Protein AF-A0A353V6P2-F1 (afdb_monomer)

Solvent-accessible surface area (backbone atoms only — not comparable to full-atom values): 8108 Å² total; per-residue (Å²): 132,86,79,81,74,66,76,89,67,66,76,68,55,72,93,49,52,64,72,54,44,64,75,50,56,60,89,61,73,81,59,90,73,82,80,90,53,94,27,48,72,58,97,86,40,80,32,67,32,82,47,61,45,64,27,86,81,23,73,47,71,68,34,44,52,39,46,43,47,64,65,38,65,42,74,41,79,48,85,90,64,100,60,94,73,85,76,74,68,85,82,72,67,80,91,81,85,81,86,68,83,74,78,76,77,74,78,76,73,82,81,82,80,79,81,76,132

Nearest PDB structures (foldseek):
  7pis-assembly1_J  TM=2.440E-01  e=5.116E+00  Mycoplasmoides pneumoniae M129

Radius of gyration: 20.21 Å; Cα contacts (8 Å, |Δi|>4): 104; chains: 1; bounding box: 42×57×44 Å

Mean predicted aligned error: 10.95 Å

pLDDT: mean 80.56, std 18.26, range [35.34, 96.12]

Structure (mmCIF, N/CA/C/O backbone):
data_AF-A0A353V6P2-F1
#
_entry.id   AF-A0A353V6P2-F1
#
loop_
_atom_site.group_PDB
_atom_site.id
_atom_site.type_symbol
_atom_site.label_atom_id
_atom_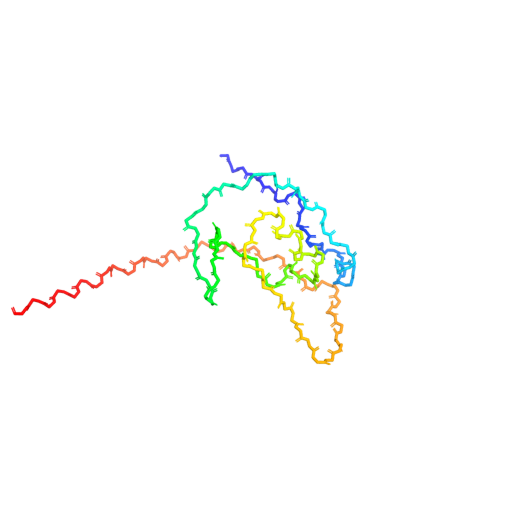site.label_alt_id
_atom_site.label_comp_id
_atom_site.label_asym_id
_atom_site.label_entity_id
_atom_site.label_seq_id
_atom_site.pdbx_PDB_ins_code
_atom_site.Cartn_x
_atom_site.Cartn_y
_atom_site.Cartn_z
_atom_site.occupancy
_atom_site.B_iso_or_equiv
_atom_site.auth_seq_id
_atom_site.auth_comp_id
_atom_site.auth_asym_id
_atom_site.auth_atom_id
_atom_site.pdbx_PDB_model_num
ATOM 1 N N . MET A 1 1 ? 23.122 6.585 24.413 1.00 35.34 1 MET A N 1
ATOM 2 C CA . MET A 1 1 ? 23.177 5.275 23.734 1.00 35.34 1 MET A CA 1
ATOM 3 C C . MET A 1 1 ? 22.077 5.268 22.679 1.00 35.34 1 MET A C 1
ATOM 5 O O . MET A 1 1 ? 20.913 5.172 23.043 1.00 35.34 1 MET A O 1
ATOM 9 N N . ARG A 1 2 ? 22.404 5.550 21.407 1.00 41.53 2 ARG A N 1
ATOM 10 C CA . ARG A 1 2 ? 21.408 5.520 20.322 1.00 41.53 2 ARG A CA 1
ATOM 11 C C . ARG A 1 2 ? 21.022 4.060 20.130 1.00 41.53 2 ARG A C 1
ATOM 13 O O . ARG A 1 2 ? 21.879 3.241 19.827 1.00 41.53 2 ARG A O 1
ATOM 20 N N . SER A 1 3 ? 19.769 3.723 20.399 1.00 41.28 3 SER A N 1
ATOM 21 C CA . SER A 1 3 ? 19.244 2.410 20.062 1.00 41.28 3 SER A CA 1
ATOM 22 C C . SER A 1 3 ? 19.136 2.343 18.542 1.00 41.28 3 SER A C 1
ATOM 24 O O . SER A 1 3 ? 18.168 2.857 17.979 1.00 41.28 3 SER A O 1
ATOM 26 N N . ASP A 1 4 ? 20.126 1.729 17.896 1.00 45.31 4 ASP A N 1
ATOM 27 C CA . ASP A 1 4 ? 20.013 1.205 16.534 1.00 45.31 4 ASP A CA 1
ATOM 28 C C . ASP A 1 4 ? 18.946 0.107 16.536 1.00 45.31 4 ASP A C 1
ATOM 30 O O . ASP A 1 4 ? 19.216 -1.092 16.525 1.00 45.31 4 ASP A O 1
ATOM 34 N N . ARG A 1 5 ? 17.676 0.514 16.575 1.00 44.94 5 ARG A N 1
ATOM 35 C CA . ARG A 1 5 ? 16.588 -0.331 16.092 1.00 44.94 5 ARG A CA 1
ATOM 36 C C . ARG A 1 5 ? 16.638 -0.264 14.574 1.00 44.94 5 ARG A C 1
ATOM 38 O O . ARG A 1 5 ? 15.833 0.416 13.945 1.00 44.94 5 ARG A O 1
ATOM 45 N N . ALA A 1 6 ? 17.622 -0.953 14.000 1.00 45.81 6 ALA A N 1
ATOM 46 C CA . ALA A 1 6 ? 17.608 -1.278 12.588 1.00 45.81 6 ALA A CA 1
ATOM 47 C C . ALA A 1 6 ? 16.255 -1.931 12.286 1.00 45.81 6 ALA A C 1
ATOM 49 O O . ALA A 1 6 ? 15.862 -2.884 12.962 1.00 45.81 6 ALA A O 1
ATOM 50 N N . ILE A 1 7 ? 15.517 -1.386 11.318 1.00 44.47 7 ILE A N 1
ATOM 51 C CA . ILE A 1 7 ? 14.328 -2.047 10.782 1.00 44.47 7 ILE A CA 1
ATOM 52 C C . ILE A 1 7 ? 14.862 -3.343 10.163 1.00 44.47 7 ILE A C 1
ATOM 54 O O . ILE A 1 7 ? 15.579 -3.268 9.165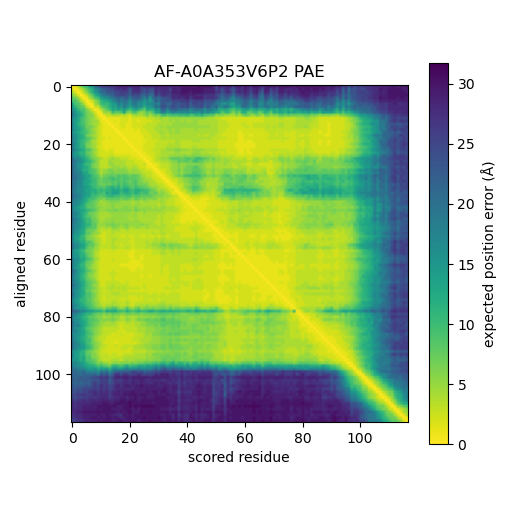 1.00 44.47 7 ILE A O 1
ATOM 58 N N . PRO A 1 8 ? 14.602 -4.515 10.769 1.00 48.09 8 PRO A N 1
ATOM 59 C CA . PRO A 1 8 ? 15.421 -5.703 10.538 1.00 48.09 8 PRO A CA 1
ATOM 60 C C . PRO A 1 8 ? 15.322 -6.200 9.093 1.00 48.09 8 PRO A C 1
ATOM 62 O O . PRO A 1 8 ? 16.260 -6.809 8.590 1.00 48.09 8 PRO A O 1
ATOM 65 N N . GLN A 1 9 ? 14.221 -5.882 8.405 1.00 61.22 9 GLN A N 1
ATOM 66 C CA . GLN A 1 9 ? 14.081 -6.000 6.959 1.00 61.22 9 GLN A CA 1
ATOM 67 C C . GLN A 1 9 ? 12.841 -5.220 6.503 1.00 61.22 9 GLN A C 1
ATOM 69 O O . GLN A 1 9 ? 11.781 -5.326 7.122 1.00 61.22 9 GLN A O 1
ATOM 74 N N . ALA A 1 10 ? 12.941 -4.445 5.422 1.00 68.75 10 ALA A N 1
ATOM 75 C CA . ALA A 1 10 ? 11.758 -3.866 4.790 1.00 68.75 10 ALA A CA 1
ATOM 76 C C . ALA A 1 10 ? 10.933 -4.972 4.109 1.00 68.75 10 ALA A C 1
ATOM 78 O O . ALA A 1 10 ? 11.492 -5.874 3.486 1.00 68.75 10 ALA A 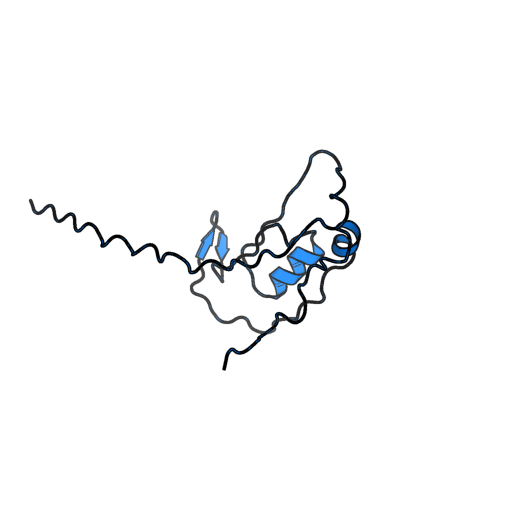O 1
ATOM 79 N N . ALA A 1 11 ? 9.602 -4.877 4.196 1.00 83.00 11 ALA A N 1
ATOM 80 C CA . ALA A 1 11 ? 8.677 -5.776 3.500 1.00 83.00 11 ALA A CA 1
ATOM 81 C C . ALA A 1 11 ? 8.976 -5.866 1.992 1.00 83.00 11 ALA A C 1
ATOM 83 O O . ALA A 1 11 ? 8.932 -6.945 1.407 1.00 83.00 11 ALA A O 1
ATOM 84 N N . TYR A 1 12 ? 9.321 -4.731 1.380 1.00 89.50 12 TYR A N 1
ATOM 85 C CA . TYR A 1 12 ? 9.819 -4.655 0.012 1.00 89.50 12 TYR A CA 1
ATOM 86 C C . TYR A 1 12 ? 11.339 -4.815 -0.025 1.00 89.50 12 TYR A C 1
ATOM 88 O O . TYR A 1 12 ? 12.072 -4.078 0.638 1.00 89.50 12 TYR A O 1
ATOM 96 N N . ARG A 1 13 ? 11.826 -5.734 -0.859 1.00 90.94 13 ARG A N 1
ATOM 97 C CA . ARG A 1 13 ? 13.255 -5.985 -1.055 1.00 90.94 13 ARG A CA 1
ATOM 98 C C . ARG A 1 13 ? 13.838 -5.099 -2.150 1.00 90.94 13 ARG A C 1
ATOM 100 O O . ARG A 1 13 ? 13.525 -5.282 -3.324 1.00 90.94 13 ARG A O 1
ATOM 107 N N . LEU A 1 14 ? 14.727 -4.186 -1.756 1.00 91.12 14 LEU A N 1
ATOM 108 C CA . LEU A 1 14 ? 15.417 -3.241 -2.651 1.00 91.12 14 LEU A CA 1
ATOM 109 C C . LEU A 1 14 ? 16.419 -3.914 -3.602 1.00 91.12 14 LEU A C 1
ATOM 111 O O . LEU A 1 14 ? 16.768 -3.351 -4.635 1.00 91.12 14 LEU A O 1
ATOM 115 N N . ASP A 1 15 ? 16.884 -5.113 -3.256 1.00 91.56 15 ASP A N 1
ATOM 116 C CA . ASP A 1 15 ? 17.790 -5.931 -4.064 1.00 91.56 15 ASP A CA 1
ATOM 117 C C . ASP A 1 15 ? 17.048 -6.890 -5.012 1.00 91.56 15 ASP A C 1
ATOM 119 O O . ASP A 1 15 ? 17.663 -7.718 -5.685 1.00 91.56 15 ASP A O 1
ATOM 123 N N . ARG A 1 16 ? 15.714 -6.799 -5.072 1.00 93.69 16 ARG A N 1
ATOM 124 C CA . ARG A 1 16 ? 14.855 -7.629 -5.921 1.00 93.69 16 ARG A CA 1
ATOM 125 C C . ARG A 1 16 ? 13.995 -6.762 -6.828 1.00 93.69 16 ARG A C 1
ATOM 127 O O . ARG A 1 16 ? 13.589 -5.663 -6.467 1.00 93.69 16 ARG A O 1
ATOM 134 N N . SER A 1 17 ? 13.703 -7.270 -8.025 1.00 94.19 17 SER A N 1
ATOM 135 C CA . SER A 1 17 ? 12.892 -6.544 -9.004 1.00 94.19 17 SER A CA 1
ATOM 136 C C . SER A 1 17 ? 11.464 -6.315 -8.497 1.00 94.19 17 SER A C 1
ATOM 138 O O . SER A 1 17 ? 10.969 -7.023 -7.614 1.00 94.19 17 SER A O 1
ATOM 140 N N . TYR A 1 18 ? 10.759 -5.356 -9.103 1.00 93.19 18 TYR A N 1
ATOM 141 C CA . TYR A 1 18 ? 9.335 -5.147 -8.828 1.00 93.19 18 TYR A CA 1
ATOM 142 C C . TYR A 1 18 ? 8.518 -6.424 -9.050 1.00 93.19 18 TYR A C 1
ATOM 144 O O . TYR A 1 18 ? 7.706 -6.774 -8.205 1.00 93.19 18 TYR A O 1
ATOM 152 N N . VAL A 1 19 ? 8.766 -7.142 -10.152 1.00 93.62 19 VAL A N 1
ATOM 153 C CA . VAL A 1 19 ? 8.053 -8.387 -10.490 1.00 93.62 19 VAL A CA 1
ATOM 154 C C . VAL A 1 19 ? 8.277 -9.456 -9.421 1.00 93.62 19 VAL A C 1
ATOM 156 O O . VAL A 1 19 ? 7.333 -10.141 -9.032 1.00 93.62 19 VAL A O 1
ATOM 159 N N . TRP A 1 20 ? 9.500 -9.559 -8.890 1.00 95.12 20 TRP A N 1
ATOM 160 C CA . TRP A 1 20 ? 9.783 -10.465 -7.782 1.00 95.12 20 TRP A CA 1
ATOM 161 C C . TRP A 1 20 ? 8.975 -10.072 -6.541 1.00 95.12 20 TRP A C 1
ATOM 163 O O . TRP A 1 20 ? 8.218 -10.894 -6.038 1.00 95.12 20 TRP A O 1
ATOM 173 N N . ASN A 1 21 ? 9.038 -8.812 -6.096 1.00 94.50 21 ASN A N 1
ATOM 174 C CA . ASN A 1 21 ? 8.268 -8.349 -4.932 1.00 94.50 21 ASN A CA 1
ATOM 175 C C . ASN A 1 21 ? 6.749 -8.521 -5.138 1.00 94.50 21 ASN A C 1
ATOM 177 O O . ASN A 1 21 ? 6.038 -8.958 -4.238 1.00 94.50 21 ASN A O 1
ATOM 181 N N . TYR A 1 22 ? 6.245 -8.266 -6.347 1.00 93.31 22 TYR A N 1
ATOM 182 C CA . TYR A 1 22 ? 4.838 -8.458 -6.694 1.00 93.31 22 TYR A CA 1
ATOM 183 C C . TYR A 1 22 ? 4.383 -9.904 -6.437 1.00 93.31 22 TYR A C 1
ATOM 185 O O . TYR A 1 22 ? 3.329 -10.123 -5.840 1.00 93.31 22 TYR A O 1
ATOM 193 N N . GLY A 1 23 ? 5.196 -10.891 -6.829 1.00 94.69 23 GLY A N 1
ATOM 194 C CA . GLY A 1 23 ? 4.924 -12.311 -6.580 1.00 94.69 23 GLY A CA 1
ATOM 195 C C . GLY A 1 23 ? 5.169 -12.777 -5.138 1.00 94.69 23 GLY A C 1
ATOM 196 O O . GLY A 1 23 ? 4.615 -13.799 -4.738 1.00 94.69 23 GLY A O 1
ATOM 197 N N . HIS A 1 24 ? 5.956 -12.033 -4.353 1.00 93.88 24 HIS A N 1
ATOM 198 C CA . HIS A 1 24 ? 6.441 -12.428 -3.025 1.00 93.88 24 HIS A CA 1
ATOM 199 C C . HIS A 1 24 ? 5.982 -11.432 -1.955 1.00 93.88 24 HIS A C 1
ATOM 201 O O . HIS A 1 24 ? 6.777 -10.674 -1.401 1.00 93.88 24 HIS A O 1
ATOM 207 N N . ALA A 1 25 ? 4.677 -11.432 -1.672 1.00 90.12 25 ALA A N 1
ATOM 208 C CA . ALA A 1 25 ? 4.131 -10.641 -0.576 1.00 90.12 25 ALA A CA 1
ATOM 209 C C . ALA A 1 25 ? 4.746 -11.069 0.775 1.00 90.12 25 ALA A C 1
ATOM 211 O O . ALA A 1 25 ? 4.940 -12.267 1.004 1.00 90.12 25 ALA A O 1
ATOM 212 N N . PRO A 1 26 ? 5.046 -10.117 1.676 1.00 84.75 26 PRO A N 1
ATOM 213 C CA . PRO A 1 26 ? 5.651 -10.416 2.968 1.00 84.75 26 PRO A CA 1
ATOM 214 C C . PRO A 1 26 ? 4.693 -11.217 3.858 1.00 84.75 26 PRO A C 1
ATOM 216 O O . PR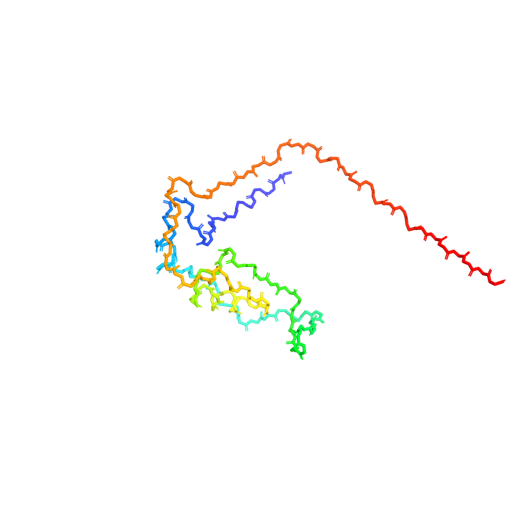O A 1 26 ? 3.492 -10.944 3.918 1.00 84.75 26 PRO A O 1
ATOM 219 N N . ALA A 1 27 ? 5.237 -12.162 4.623 1.00 85.88 27 ALA A N 1
ATOM 220 C CA . ALA A 1 27 ? 4.510 -12.792 5.718 1.00 85.88 27 ALA A CA 1
ATOM 221 C C . ALA A 1 27 ? 4.454 -11.820 6.907 1.00 85.88 27 ALA A C 1
ATOM 223 O O . ALA A 1 27 ? 5.382 -11.740 7.710 1.00 85.88 27 ALA A O 1
ATOM 224 N N . LEU A 1 28 ? 3.380 -11.036 6.984 1.00 85.50 28 LEU A N 1
ATOM 225 C CA . LEU A 1 28 ? 3.161 -10.090 8.076 1.00 85.50 28 LEU A CA 1
ATOM 226 C C . LEU A 1 28 ? 2.575 -10.794 9.312 1.00 85.50 28 LEU A C 1
ATOM 228 O O . LEU A 1 28 ? 1.830 -11.770 9.171 1.00 85.50 28 LEU A O 1
ATOM 232 N N . PRO A 1 29 ? 2.897 -10.323 10.532 1.00 86.50 29 PRO A N 1
ATOM 233 C CA . PRO A 1 29 ? 2.361 -10.909 11.750 1.00 86.50 29 PRO A CA 1
ATOM 234 C C . PRO A 1 29 ? 0.843 -10.754 11.797 1.00 86.50 29 PRO A C 1
ATOM 236 O O . PRO A 1 29 ? 0.282 -9.738 11.393 1.00 86.50 29 PRO A O 1
ATOM 239 N N . ARG A 1 30 ? 0.163 -11.762 12.341 1.00 82.69 30 ARG A N 1
ATOM 240 C CA . ARG A 1 30 ? -1.278 -11.690 12.572 1.00 82.69 30 ARG A CA 1
ATOM 241 C C . ARG A 1 30 ? -1.543 -11.026 13.919 1.00 82.69 30 ARG A C 1
ATOM 243 O O . ARG A 1 30 ? -1.234 -11.603 14.962 1.00 82.69 30 ARG A O 1
ATOM 250 N N . ILE A 1 31 ? -2.154 -9.846 13.902 1.00 85.69 31 ILE A N 1
ATOM 251 C CA . ILE A 1 31 ? -2.577 -9.155 15.120 1.00 85.69 31 ILE A CA 1
ATOM 252 C C . ILE A 1 31 ? -3.908 -9.755 15.586 1.00 85.69 31 ILE A C 1
ATOM 254 O O . ILE A 1 31 ? -4.884 -9.781 14.842 1.00 85.69 31 ILE A O 1
ATOM 258 N N . ARG A 1 32 ? -3.945 -10.298 16.810 1.00 82.38 32 ARG A N 1
ATOM 259 C CA . ARG A 1 32 ? -5.173 -10.878 17.394 1.00 82.38 32 ARG A CA 1
ATOM 260 C C . ARG A 1 32 ? -6.098 -9.826 18.000 1.00 82.38 32 ARG A C 1
ATOM 262 O O . ARG A 1 32 ? -7.303 -10.042 18.049 1.00 82.38 32 ARG A O 1
ATOM 269 N N . ARG A 1 33 ? -5.532 -8.729 18.505 1.00 85.75 33 ARG A N 1
ATOM 270 C CA . ARG A 1 33 ? -6.273 -7.658 19.171 1.00 85.75 33 ARG A CA 1
ATOM 271 C C . ARG A 1 33 ? -5.636 -6.324 18.823 1.00 85.75 33 ARG A C 1
ATOM 273 O O . ARG A 1 33 ? -4.458 -6.121 19.108 1.00 85.75 33 ARG A O 1
ATOM 280 N N . LEU A 1 34 ? -6.409 -5.456 18.186 1.00 83.62 34 LEU A N 1
ATOM 281 C CA . LEU A 1 34 ? -6.004 -4.089 17.894 1.00 83.62 34 LEU A CA 1
ATOM 282 C C . LEU A 1 34 ? -6.325 -3.200 19.101 1.00 83.62 34 LEU A C 1
ATOM 284 O O . LEU A 1 34 ? -7.366 -3.401 19.735 1.00 83.62 34 LEU A O 1
ATOM 288 N N . PRO A 1 35 ? -5.437 -2.265 19.473 1.00 82.81 35 PRO A N 1
ATOM 289 C CA . PRO A 1 35 ? -5.773 -1.260 20.468 1.00 82.81 35 PRO A CA 1
ATOM 290 C C . PRO A 1 35 ? -6.899 -0.369 19.936 1.00 82.81 35 PRO A C 1
ATOM 292 O O . PRO A 1 35 ? -6.954 -0.075 18.744 1.00 82.81 35 PRO A O 1
ATOM 295 N N . SER A 1 36 ? -7.782 0.084 20.823 1.00 84.00 36 SER A N 1
ATOM 296 C CA . SER A 1 36 ? -8.798 1.076 20.473 1.00 84.00 36 SER A CA 1
ATOM 297 C C . SER A 1 36 ? -8.128 2.397 20.088 1.00 84.00 36 SER A C 1
ATOM 299 O O . SER A 1 36 ? -7.318 2.921 20.857 1.00 84.00 36 SER A O 1
ATOM 301 N N . GLY A 1 37 ? -8.474 2.930 18.919 1.00 81.25 37 GLY A N 1
ATOM 302 C CA . GLY A 1 37 ? -8.059 4.252 18.459 1.00 81.25 37 GLY A CA 1
ATOM 303 C C . GLY A 1 37 ? -9.184 5.285 18.578 1.00 81.25 37 GLY A C 1
ATOM 304 O O . GLY A 1 37 ? -10.323 4.929 18.873 1.00 81.25 37 GLY A O 1
ATOM 305 N N . PRO A 1 38 ? -8.893 6.572 18.318 1.00 85.31 38 PRO A N 1
ATOM 306 C CA . PRO A 1 38 ? -9.918 7.616 18.250 1.00 85.31 38 PRO A CA 1
ATOM 307 C C . PRO A 1 38 ? -10.903 7.432 17.077 1.00 85.31 38 PRO A C 1
ATOM 309 O O . PRO A 1 38 ? -11.904 8.143 17.019 1.00 85.31 38 PRO A O 1
ATOM 312 N N . GLY A 1 39 ? -10.628 6.499 16.154 1.00 89.38 39 GLY A N 1
ATOM 313 C CA . GLY A 1 39 ? -11.439 6.255 14.966 1.00 89.38 39 GLY A CA 1
ATOM 314 C C . GLY A 1 39 ? -11.543 7.464 14.039 1.00 89.38 39 GLY A C 1
ATOM 315 O O . GLY A 1 39 ? -10.740 8.399 14.095 1.00 89.38 39 GLY A O 1
ATOM 316 N N . GLY A 1 40 ? -12.535 7.439 13.155 1.00 93.19 40 GLY A N 1
ATOM 317 C CA . GLY A 1 40 ? -12.840 8.560 12.275 1.00 93.19 40 GLY A CA 1
ATOM 318 C C . GLY A 1 40 ? -13.931 8.258 11.258 1.00 93.19 40 GLY A C 1
ATOM 319 O O . GLY A 1 40 ? -14.612 7.235 11.320 1.00 93.19 40 GLY A O 1
ATOM 320 N N . ARG A 1 41 ? -14.098 9.172 10.300 1.00 96.12 41 ARG A N 1
ATOM 321 C CA . ARG A 1 41 ? -14.915 8.950 9.106 1.00 96.12 41 ARG A CA 1
ATOM 322 C C . ARG A 1 41 ? -14.162 9.390 7.863 1.00 96.12 41 ARG A C 1
ATOM 324 O O . ARG A 1 41 ? -13.581 10.472 7.850 1.00 96.12 41 ARG A O 1
ATOM 331 N N . LEU A 1 42 ? -14.232 8.585 6.810 1.00 95.06 42 LEU A N 1
ATOM 332 C CA . LEU A 1 42 ? -13.669 8.903 5.502 1.00 95.06 42 LEU A CA 1
ATOM 333 C C . LEU A 1 42 ? -14.668 8.513 4.413 1.00 95.06 42 LEU A C 1
ATOM 335 O O . LEU A 1 42 ? -15.141 7.383 4.383 1.00 95.06 42 LEU A O 1
ATOM 339 N N . PHE A 1 43 ? -15.028 9.463 3.545 1.00 94.88 43 PHE A N 1
ATOM 340 C CA . PHE A 1 43 ? -16.034 9.272 2.486 1.00 94.88 43 PHE A CA 1
ATOM 341 C C . PHE A 1 43 ? -17.355 8.646 2.979 1.00 94.88 43 PHE A C 1
ATOM 343 O O . PHE A 1 43 ? -17.973 7.843 2.293 1.00 94.88 43 PHE A O 1
ATOM 350 N N . GLY A 1 44 ? -17.782 8.989 4.200 1.00 95.62 44 GLY A N 1
ATOM 351 C CA . GLY A 1 44 ? -18.995 8.441 4.821 1.00 95.62 44 GLY A CA 1
ATOM 352 C C . GLY A 1 44 ? -18.809 7.102 5.547 1.00 95.62 44 GLY A C 1
ATOM 353 O O . GLY A 1 44 ? -19.680 6.724 6.330 1.00 95.62 44 GLY A O 1
ATOM 354 N N . HIS A 1 45 ? -17.667 6.433 5.392 1.00 94.62 45 HIS A N 1
ATOM 355 C CA . HIS A 1 45 ? -17.362 5.175 6.071 1.00 94.62 45 HIS A CA 1
ATOM 356 C C . HIS A 1 45 ? -16.757 5.416 7.460 1.00 94.62 45 HIS A C 1
ATOM 358 O O . HIS A 1 45 ? -15.908 6.302 7.592 1.00 94.62 45 HIS A O 1
ATOM 364 N N . PRO A 1 46 ? -17.181 4.672 8.497 1.00 94.75 46 PRO A N 1
ATOM 365 C CA . PRO A 1 46 ? -16.517 4.691 9.795 1.00 94.75 46 PRO A CA 1
ATOM 366 C C . PRO A 1 46 ? -15.136 4.031 9.701 1.00 94.75 46 PRO A C 1
ATOM 368 O O . PRO A 1 46 ? -14.959 3.074 8.949 1.00 94.75 46 PRO A O 1
ATOM 371 N N . LEU A 1 47 ? -14.185 4.546 10.475 1.00 93.62 47 LEU A N 1
ATOM 372 C CA . LEU A 1 47 ? -12.850 3.984 10.665 1.00 93.62 47 LEU A CA 1
ATOM 373 C C . LEU A 1 47 ? -12.638 3.706 12.158 1.00 93.62 47 LEU A C 1
ATOM 375 O O . LEU A 1 47 ? -13.004 4.541 12.990 1.00 93.62 47 LEU A O 1
ATOM 379 N N . ASP A 1 48 ? -11.995 2.592 12.483 1.00 91.12 48 ASP A N 1
ATOM 380 C CA . ASP A 1 48 ? -11.527 2.242 13.829 1.00 91.12 48 ASP A CA 1
ATOM 381 C C . ASP A 1 48 ? -10.195 2.953 14.161 1.00 91.12 48 ASP A C 1
ATOM 383 O O . ASP A 1 48 ? -9.840 3.159 15.327 1.00 91.12 48 ASP A O 1
ATOM 387 N N . SER A 1 49 ? -9.473 3.403 13.130 1.00 89.38 49 SER A N 1
ATOM 388 C CA . SER A 1 49 ? -8.188 4.090 13.203 1.00 89.38 49 SER A CA 1
ATOM 389 C C . SER A 1 49 ? -8.015 5.122 12.074 1.00 89.38 49 SER A C 1
ATOM 391 O O . SER A 1 49 ? -8.353 4.851 10.923 1.00 89.38 49 SER A O 1
ATOM 393 N N . PRO A 1 50 ? -7.409 6.297 12.339 1.00 90.00 50 PRO A N 1
ATOM 394 C CA . PRO A 1 50 ? -7.053 7.260 11.293 1.00 90.00 50 PRO A CA 1
ATOM 395 C C . PRO A 1 50 ? -5.775 6.874 10.520 1.00 90.00 50 PRO A C 1
ATOM 397 O O . PRO A 1 50 ? -5.302 7.648 9.686 1.00 90.00 50 PRO A O 1
ATOM 400 N N . LEU A 1 51 ? -5.159 5.725 10.824 1.00 92.31 51 LEU A N 1
ATOM 401 C CA . LEU A 1 51 ? -3.904 5.297 10.210 1.00 92.31 51 LEU A CA 1
ATOM 402 C C . LEU A 1 51 ? -4.134 4.583 8.878 1.00 92.31 51 LEU A C 1
ATOM 404 O O . LEU A 1 51 ? -5.025 3.746 8.730 1.00 92.31 51 LEU A O 1
ATOM 408 N N . GLY A 1 52 ? -3.247 4.867 7.927 1.00 93.75 52 GLY A N 1
ATOM 409 C CA . GLY A 1 52 ? -3.287 4.284 6.598 1.00 93.75 52 GLY A CA 1
ATOM 410 C C . GLY A 1 52 ? -1.918 3.977 6.021 1.00 93.75 52 GLY A C 1
ATOM 411 O O . GLY A 1 52 ? -0.893 4.484 6.478 1.00 93.75 52 GLY A O 1
ATOM 412 N N . ILE A 1 53 ? -1.929 3.157 4.977 1.00 95.06 53 ILE A N 1
ATOM 413 C CA . ILE A 1 53 ? -0.762 2.813 4.174 1.00 95.06 53 ILE A CA 1
ATOM 414 C C . ILE A 1 53 ? -0.954 3.389 2.772 1.00 95.06 53 ILE A C 1
ATOM 416 O O . ILE A 1 53 ? -1.975 3.175 2.112 1.00 95.06 53 ILE A O 1
ATOM 420 N N . SER A 1 54 ? 0.048 4.146 2.327 1.00 94.31 54 SER A N 1
ATOM 421 C CA . SER A 1 54 ? 0.086 4.717 0.983 1.00 94.31 54 SER A CA 1
ATOM 422 C C . SER A 1 54 ? 0.332 3.638 -0.077 1.00 94.31 54 SER A C 1
ATOM 424 O O . SER A 1 54 ? 0.703 2.508 0.227 1.00 94.31 54 SER A O 1
ATOM 426 N N . ALA A 1 55 ? 0.148 3.986 -1.350 1.00 92.69 55 ALA A N 1
ATOM 427 C CA . ALA A 1 55 ? 0.165 3.002 -2.429 1.00 92.69 55 ALA A CA 1
ATOM 428 C C . ALA A 1 55 ? 1.508 2.343 -2.735 1.00 92.69 55 ALA A C 1
ATOM 430 O O . ALA A 1 55 ? 1.518 1.214 -3.215 1.00 92.69 55 ALA A O 1
ATOM 431 N N . GLY A 1 56 ? 2.631 3.008 -2.454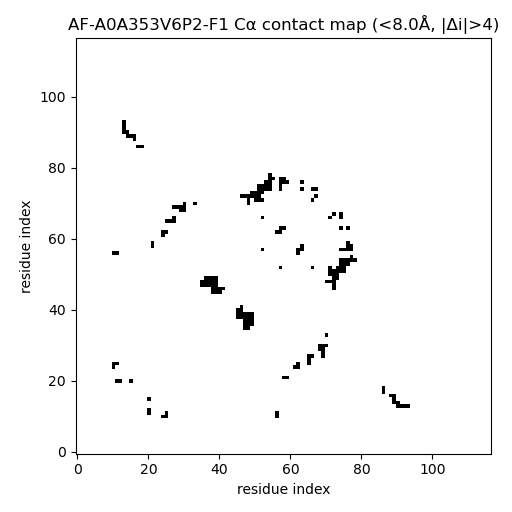 1.00 89.19 56 GLY A N 1
ATOM 432 C CA . GLY A 1 56 ? 3.968 2.488 -2.765 1.00 89.19 56 GLY A CA 1
ATOM 433 C C . GLY A 1 56 ? 4.193 1.029 -2.324 1.00 89.19 56 GLY A C 1
ATOM 434 O O . GLY A 1 56 ? 4.544 0.201 -3.163 1.00 89.19 56 GLY A O 1
ATOM 435 N N . PRO A 1 57 ? 3.969 0.682 -1.043 1.00 89.12 57 PRO A N 1
ATOM 436 C CA . PRO A 1 57 ? 4.095 -0.692 -0.550 1.00 89.12 57 PRO A CA 1
ATOM 437 C C . PRO A 1 57 ? 2.922 -1.624 -0.904 1.00 89.12 57 PRO A C 1
ATOM 439 O O . PRO A 1 57 ? 3.014 -2.814 -0.630 1.00 89.12 57 PRO A O 1
ATOM 442 N N . LEU A 1 58 ? 1.818 -1.156 -1.490 1.00 93.94 58 LEU A N 1
ATOM 443 C CA . LEU A 1 58 ? 0.614 -1.969 -1.720 1.00 93.94 58 LEU A CA 1
ATOM 444 C C . LEU A 1 58 ? 0.547 -2.475 -3.165 1.00 93.94 58 LEU A C 1
ATOM 446 O O . LEU A 1 58 ? -0.271 -2.034 -3.963 1.00 93.94 58 LEU A O 1
ATOM 450 N N . LEU A 1 59 ? 1.426 -3.417 -3.513 1.00 92.62 59 LEU A N 1
ATOM 451 C CA . LEU A 1 59 ? 1.648 -3.834 -4.906 1.00 92.62 59 LEU A CA 1
ATOM 452 C C . LEU A 1 59 ? 0.447 -4.554 -5.540 1.00 92.62 59 LEU A C 1
ATOM 454 O O . LEU A 1 59 ? 0.212 -4.435 -6.744 1.00 92.62 59 LEU A O 1
ATOM 458 N N . ASN A 1 60 ? -0.291 -5.334 -4.750 1.00 93.12 60 ASN A N 1
ATOM 459 C CA . ASN A 1 60 ? -1.482 -6.076 -5.167 1.00 93.12 60 ASN A CA 1
ATOM 460 C C . ASN A 1 60 ? -2.330 -6.478 -3.950 1.00 93.12 60 ASN A C 1
ATOM 462 O O . ASN A 1 60 ? -1.995 -6.149 -2.811 1.00 93.12 60 ASN A O 1
ATOM 466 N N . SER A 1 61 ? -3.411 -7.225 -4.185 1.00 93.75 61 SER A N 1
ATOM 467 C CA . SER A 1 61 ? -4.353 -7.652 -3.145 1.00 93.75 61 SER A CA 1
ATOM 468 C C . SER A 1 61 ? -3.703 -8.403 -1.980 1.00 93.75 61 SER A C 1
ATOM 470 O O . SER A 1 61 ? -4.111 -8.190 -0.845 1.00 93.75 61 SER A O 1
ATOM 472 N N . ARG A 1 62 ? -2.660 -9.215 -2.211 1.00 93.94 62 ARG A N 1
ATOM 473 C CA . ARG A 1 62 ? -1.959 -9.934 -1.128 1.00 93.94 62 ARG A CA 1
ATOM 474 C C . ARG A 1 62 ? -1.208 -8.981 -0.201 1.00 93.94 62 ARG A C 1
ATOM 476 O O . ARG A 1 62 ? -1.176 -9.190 1.007 1.00 93.94 62 ARG A O 1
ATOM 483 N N . TRP A 1 63 ? -0.618 -7.926 -0.763 1.00 94.44 63 TRP A N 1
ATOM 484 C CA . TRP A 1 63 ? 0.028 -6.875 0.023 1.00 94.44 63 TRP A CA 1
ATOM 485 C C . TRP A 1 63 ? -1.015 -6.067 0.802 1.00 94.44 63 TRP A C 1
ATOM 487 O O . TRP A 1 63 ? -0.862 -5.891 2.007 1.00 94.44 63 TRP A O 1
ATOM 497 N N . VAL A 1 64 ? -2.105 -5.650 0.145 1.00 94.81 64 VAL A N 1
ATOM 498 C CA . VAL A 1 64 ? -3.230 -4.936 0.782 1.00 94.81 64 VAL A CA 1
ATOM 499 C C . VAL A 1 64 ? -3.794 -5.736 1.957 1.00 94.81 64 VAL A C 1
ATOM 501 O O . VAL A 1 64 ? -3.886 -5.216 3.064 1.00 94.81 64 VAL A O 1
ATOM 504 N N . GLU A 1 65 ? -4.099 -7.015 1.748 1.00 93.25 65 GLU A N 1
ATOM 505 C CA . GLU A 1 65 ? -4.614 -7.904 2.790 1.00 93.25 65 GLU A CA 1
ATOM 506 C C . GLU A 1 65 ? -3.649 -8.028 3.977 1.00 93.25 65 GLU A C 1
ATOM 508 O O . GLU A 1 65 ? -4.072 -8.016 5.134 1.00 93.25 65 GLU A O 1
ATOM 513 N N . GLY A 1 66 ? -2.346 -8.121 3.705 1.00 92.19 66 GLY A N 1
ATOM 514 C CA . GLY A 1 66 ? -1.326 -8.178 4.744 1.00 92.19 66 GLY A CA 1
ATOM 515 C C . GLY A 1 66 ? -1.366 -6.959 5.670 1.00 92.19 66 GLY A C 1
ATOM 516 O O . GLY A 1 66 ? -1.378 -7.122 6.888 1.00 92.19 66 GLY A O 1
ATOM 517 N N . TYR A 1 67 ? -1.443 -5.749 5.108 1.00 92.56 67 TYR A N 1
ATOM 518 C CA . TYR A 1 67 ? -1.543 -4.520 5.901 1.00 92.56 67 TYR A CA 1
ATOM 519 C C . TYR A 1 67 ? -2.923 -4.340 6.551 1.00 92.56 67 TYR A C 1
ATOM 521 O O . TYR A 1 67 ? -2.988 -3.869 7.685 1.00 92.56 67 TYR A O 1
ATOM 529 N N . ALA A 1 68 ? -4.011 -4.792 5.922 1.00 92.31 68 ALA A N 1
ATOM 530 C CA . ALA A 1 68 ? -5.336 -4.813 6.550 1.00 92.31 68 ALA A CA 1
ATOM 531 C C . ALA A 1 68 ? -5.332 -5.638 7.848 1.00 92.31 68 ALA A C 1
ATOM 533 O O . ALA A 1 68 ? -5.845 -5.212 8.878 1.00 92.31 68 ALA A O 1
ATOM 534 N N . ARG A 1 69 ? -4.668 -6.802 7.840 1.00 91.06 69 ARG A N 1
ATOM 535 C CA . ARG A 1 69 ? -4.530 -7.680 9.019 1.00 91.06 69 ARG A CA 1
ATOM 536 C C . ARG A 1 69 ? -3.656 -7.095 10.132 1.00 91.06 69 ARG A C 1
ATOM 538 O O . ARG A 1 69 ? -3.704 -7.595 11.257 1.00 91.06 69 ARG A O 1
ATOM 545 N N . LEU A 1 70 ? -2.866 -6.064 9.833 1.00 90.94 70 LEU A N 1
ATOM 546 C CA . LEU A 1 70 ? -2.153 -5.273 10.837 1.00 90.94 70 LEU A CA 1
ATOM 547 C C . LEU A 1 70 ? -3.036 -4.186 11.470 1.00 90.94 70 LEU A C 1
ATOM 549 O O . LEU A 1 70 ? -2.591 -3.566 12.430 1.00 90.94 70 LEU A O 1
ATOM 553 N N . GLY A 1 71 ? -4.259 -3.980 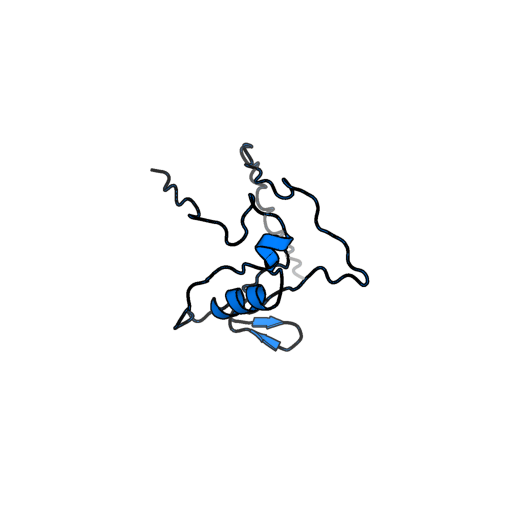10.964 1.00 90.44 71 GLY A N 1
ATOM 554 C CA . GLY A 1 71 ? -5.231 -3.005 11.463 1.00 90.44 71 GLY A CA 1
ATOM 555 C C . GLY A 1 71 ? -5.072 -1.594 10.911 1.00 90.44 71 GLY A C 1
ATOM 556 O O . GLY A 1 71 ? -5.375 -0.627 11.605 1.00 90.44 71 GLY A O 1
ATOM 557 N N . PHE A 1 72 ? -4.546 -1.470 9.692 1.00 92.69 72 PHE A N 1
ATOM 558 C CA . PHE A 1 72 ? -4.636 -0.221 8.942 1.00 92.69 72 PHE A CA 1
ATOM 559 C C . PHE A 1 72 ? -5.974 -0.161 8.211 1.00 92.69 72 PHE A C 1
ATOM 561 O O . PHE A 1 72 ? -6.281 -1.057 7.422 1.00 92.69 72 PHE A O 1
ATOM 568 N N . ASP A 1 73 ? -6.713 0.924 8.418 1.00 93.12 73 ASP A N 1
ATOM 569 C CA . ASP A 1 73 ? -8.059 1.076 7.858 1.00 93.12 73 ASP A CA 1
ATOM 570 C C . ASP A 1 73 ? -8.044 1.750 6.488 1.00 93.12 73 ASP A C 1
ATOM 572 O O . ASP A 1 73 ? -8.876 1.465 5.629 1.00 93.12 73 ASP A O 1
ATOM 576 N N . VAL A 1 74 ? -7.076 2.641 6.255 1.00 95.19 74 VAL A N 1
ATOM 577 C CA . VAL A 1 74 ? -6.967 3.378 4.994 1.00 95.19 74 VAL A CA 1
ATOM 578 C C . VAL A 1 74 ? -5.855 2.776 4.140 1.00 95.19 74 VAL A C 1
ATOM 580 O O . VAL A 1 74 ? -4.676 3.085 4.305 1.00 95.19 74 VAL A O 1
ATOM 583 N N . LEU A 1 75 ? -6.222 1.905 3.203 1.00 95.25 75 LEU A N 1
ATOM 584 C CA . LEU A 1 75 ? -5.285 1.219 2.309 1.00 95.25 75 LEU A CA 1
ATOM 585 C C . LEU A 1 75 ? -5.415 1.776 0.894 1.00 95.25 75 LEU A C 1
ATOM 587 O O . LEU A 1 75 ? -6.410 1.550 0.209 1.00 95.25 75 LEU A O 1
ATOM 591 N N . THR A 1 76 ? -4.407 2.519 0.444 1.00 94.62 76 THR A N 1
ATOM 592 C CA . THR A 1 76 ? -4.455 3.175 -0.869 1.00 94.62 76 THR A CA 1
ATOM 593 C C . THR A 1 76 ? -3.846 2.271 -1.930 1.00 94.62 76 THR A C 1
ATOM 595 O O . THR A 1 76 ? -2.645 2.057 -1.910 1.00 94.62 76 THR A O 1
ATOM 598 N N . TYR A 1 77 ? -4.616 1.768 -2.892 1.00 91.88 77 TYR A N 1
ATOM 599 C CA . TYR A 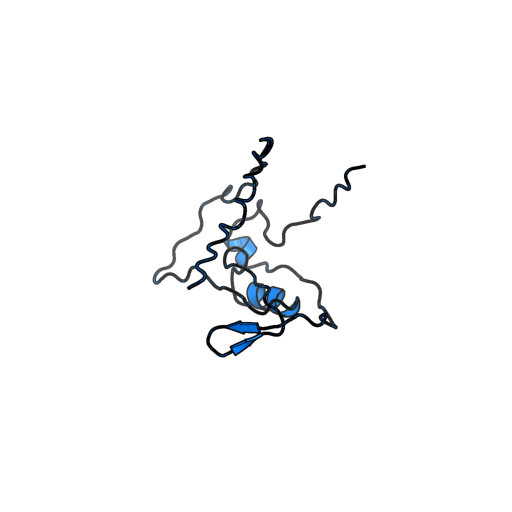1 77 ? -4.053 1.003 -4.012 1.00 91.88 77 TYR A CA 1
ATOM 600 C C . TYR A 1 77 ? -3.780 1.899 -5.229 1.00 91.88 77 TYR A C 1
ATOM 602 O O . TYR A 1 77 ? -4.670 2.601 -5.704 1.00 91.88 77 TYR A O 1
ATOM 610 N N . ALA A 1 78 ? -2.551 1.871 -5.747 1.00 86.38 78 ALA A N 1
ATOM 611 C CA . ALA A 1 78 ? -2.133 2.552 -6.976 1.00 86.38 78 ALA A CA 1
ATOM 612 C C . ALA A 1 78 ? -0.886 1.842 -7.556 1.00 86.38 78 ALA A C 1
ATOM 614 O O . ALA A 1 78 ? -0.287 1.003 -6.896 1.00 86.38 78 ALA A O 1
ATOM 615 N N . THR A 1 79 ? -0.403 2.136 -8.763 1.00 77.06 79 THR A N 1
ATOM 616 C CA . THR A 1 79 ? -0.953 2.999 -9.817 1.00 77.06 79 THR A CA 1
ATOM 617 C C . THR A 1 79 ? -1.625 2.115 -10.863 1.00 77.06 79 THR A C 1
ATOM 619 O O . THR A 1 79 ? -0.953 1.347 -11.552 1.00 77.06 79 THR A O 1
ATOM 622 N N . VAL A 1 80 ? -2.950 2.209 -10.986 1.00 82.94 80 VAL A N 1
ATOM 623 C CA . VAL A 1 80 ? -3.690 1.492 -12.032 1.00 82.94 80 VAL A CA 1
ATOM 624 C C . VAL A 1 80 ? -3.417 2.188 -13.363 1.00 82.94 80 VAL A C 1
ATOM 626 O O . VAL A 1 80 ? -3.568 3.403 -13.477 1.00 82.94 80 VAL A O 1
ATOM 629 N N . ARG A 1 81 ? -2.977 1.428 -14.367 1.00 87.19 81 ARG A N 1
ATOM 630 C CA . ARG A 1 81 ? -2.720 1.927 -15.724 1.00 87.19 81 ARG A CA 1
ATOM 631 C C . ARG A 1 81 ? -3.650 1.228 -16.705 1.00 87.19 81 ARG A C 1
ATOM 633 O O . ARG A 1 81 ? -3.890 0.035 -16.564 1.00 87.19 81 ARG A O 1
ATOM 640 N N . SER A 1 82 ? -4.120 1.955 -17.718 1.00 94.06 82 SER A N 1
ATOM 641 C CA . SER A 1 82 ? -4.927 1.387 -18.810 1.00 94.06 82 SER A CA 1
ATOM 642 C C . SER A 1 82 ? -4.147 0.390 -19.671 1.00 94.06 82 SER A C 1
ATOM 644 O O . SER A 1 82 ? -4.739 -0.474 -20.307 1.00 94.06 82 SER A O 1
ATOM 646 N N . VAL A 1 83 ? -2.815 0.497 -19.681 1.00 94.19 83 VAL A N 1
ATOM 647 C CA . VAL A 1 83 ? -1.913 -0.398 -20.406 1.00 94.19 83 VAL A CA 1
ATOM 648 C C . VAL A 1 83 ? -0.792 -0.893 -19.504 1.00 94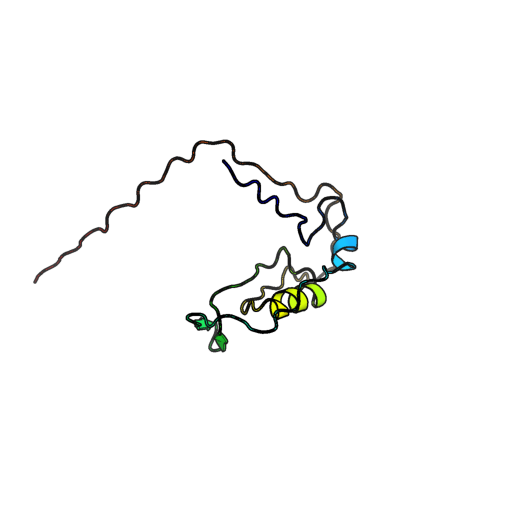.19 83 VAL A C 1
ATOM 650 O O . VAL A 1 83 ? -0.298 -0.167 -18.631 1.00 94.19 83 VAL A O 1
ATOM 653 N N . SER A 1 84 ? -0.353 -2.128 -19.749 1.00 90.69 84 SER A N 1
ATOM 654 C CA . SER A 1 84 ? 0.795 -2.697 -19.051 1.00 90.69 84 SER A CA 1
ATOM 655 C C . SER A 1 84 ? 2.055 -1.888 -19.354 1.00 90.69 84 SER A C 1
ATOM 657 O O . SER A 1 84 ? 2.348 -1.548 -20.501 1.00 90.69 84 SER A O 1
ATOM 659 N N . ARG A 1 85 ? 2.814 -1.569 -18.306 1.00 91.44 85 ARG A N 1
ATOM 660 C CA . ARG A 1 85 ? 4.146 -0.968 -18.415 1.00 91.44 85 ARG A CA 1
ATOM 661 C C . ARG A 1 85 ? 5.052 -1.636 -17.382 1.00 91.44 85 ARG A C 1
ATOM 663 O O . ARG A 1 85 ? 4.638 -1.718 -16.219 1.00 91.44 85 ARG A O 1
ATOM 670 N N . PRO A 1 86 ? 6.254 -2.086 -17.769 1.00 91.12 86 PRO A N 1
ATOM 671 C CA . PRO A 1 86 ? 7.190 -2.692 -16.834 1.00 91.12 86 PRO A CA 1
ATOM 672 C C . PRO A 1 86 ? 7.722 -1.658 -15.834 1.00 91.12 86 PRO A C 1
ATOM 674 O O . PRO A 1 86 ? 7.705 -0.451 -16.084 1.00 91.12 86 PRO A O 1
ATOM 677 N N . ALA A 1 87 ? 8.189 -2.143 -14.686 1.00 91.12 87 ALA A N 1
ATOM 678 C CA . ALA A 1 87 ? 8.949 -1.324 -13.749 1.00 91.12 87 ALA A CA 1
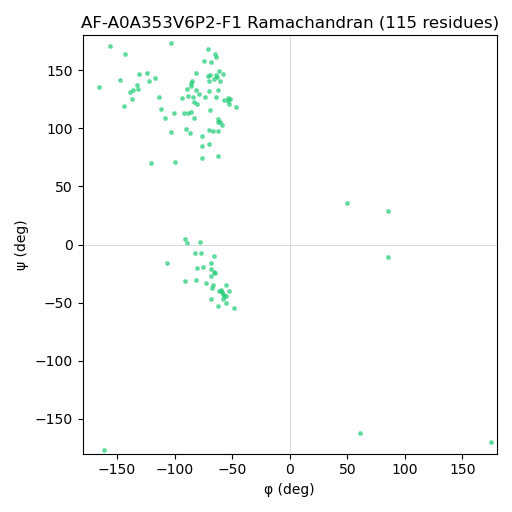ATOM 679 C C . ALA A 1 87 ? 10.376 -1.083 -14.269 1.00 91.12 87 ALA A C 1
ATOM 681 O O . ALA A 1 87 ? 10.891 -1.866 -15.068 1.00 91.12 87 ALA A O 1
ATOM 682 N N . LEU A 1 88 ? 11.017 -0.021 -13.776 1.00 93.31 88 LEU A N 1
ATOM 683 C CA . LEU A 1 88 ? 12.425 0.265 -14.058 1.00 93.31 88 LEU A CA 1
ATOM 684 C C . LEU A 1 88 ? 13.347 -0.858 -13.536 1.00 93.31 88 LEU A C 1
ATOM 686 O O . LEU A 1 88 ? 13.013 -1.493 -12.525 1.00 93.31 88 LEU A O 1
ATOM 690 N N . PRO A 1 89 ? 14.498 -1.101 -14.199 1.00 93.88 89 PRO A N 1
ATOM 691 C CA . PRO A 1 89 ? 15.494 -2.059 -13.730 1.00 93.88 89 PRO A CA 1
ATOM 692 C C . PRO A 1 89 ? 16.109 -1.619 -12.397 1.00 93.88 89 PRO A C 1
ATOM 694 O O . PRO A 1 89 ? 15.999 -0.465 -11.982 1.00 93.88 89 PRO A O 1
ATOM 697 N N . LEU A 1 90 ? 16.766 -2.557 -11.715 1.00 94.62 90 LEU A N 1
ATOM 698 C CA . LEU A 1 90 ? 17.477 -2.247 -10.481 1.00 94.62 90 LEU A CA 1
ATOM 699 C C . LEU A 1 90 ? 18.744 -1.417 -10.763 1.00 94.62 90 LEU A C 1
ATOM 701 O O . LEU A 1 90 ? 19.426 -1.683 -11.752 1.00 94.62 90 LEU A O 1
ATOM 705 N N . PRO A 1 91 ? 19.106 -0.481 -9.865 1.00 92.75 91 PRO A N 1
ATOM 706 C CA . PRO A 1 91 ? 18.341 -0.063 -8.690 1.00 92.75 91 PRO A CA 1
ATOM 707 C C . PRO A 1 91 ? 17.208 0.910 -9.050 1.00 92.75 91 PRO A C 1
ATOM 709 O O . PRO A 1 91 ? 17.441 1.940 -9.671 1.00 92.75 91 PRO A O 1
ATOM 712 N N . ASN A 1 92 ? 15.993 0.624 -8.585 1.00 89.50 92 ASN A N 1
ATOM 713 C CA . ASN A 1 92 ? 14.812 1.465 -8.815 1.00 89.50 92 ASN A CA 1
ATOM 714 C C . ASN A 1 92 ? 14.361 2.246 -7.565 1.00 89.50 92 ASN A C 1
ATOM 716 O O . ASN A 1 92 ? 13.583 3.188 -7.686 1.00 89.50 92 ASN A O 1
ATOM 720 N N . ILE A 1 93 ? 14.830 1.866 -6.372 1.00 89.31 93 ILE A N 1
ATOM 721 C CA . ILE A 1 93 ? 14.558 2.544 -5.098 1.00 89.31 93 ILE A CA 1
ATOM 722 C C . ILE A 1 93 ? 15.874 2.640 -4.324 1.00 89.31 93 ILE A C 1
ATOM 724 O O . ILE A 1 93 ? 16.605 1.655 -4.194 1.00 89.31 93 ILE A O 1
ATOM 728 N N . ARG A 1 94 ? 16.178 3.827 -3.792 1.00 87.06 94 ARG A N 1
ATOM 729 C CA . ARG A 1 94 ? 17.349 4.073 -2.944 1.00 87.06 94 ARG A CA 1
ATOM 730 C C . ARG A 1 94 ? 16.936 4.845 -1.698 1.00 87.06 94 ARG A C 1
ATOM 732 O O . ARG A 1 94 ? 16.190 5.814 -1.787 1.00 87.06 94 ARG A O 1
ATOM 739 N N . HIS A 1 95 ? 17.425 4.392 -0.547 1.00 85.25 95 HIS A N 1
ATOM 740 C CA . HIS A 1 95 ? 17.329 5.150 0.693 1.00 85.25 95 HIS A CA 1
ATOM 741 C C . HIS A 1 95 ? 18.257 6.362 0.603 1.00 85.25 95 HIS A C 1
ATOM 743 O O . HIS A 1 95 ? 19.416 6.218 0.212 1.00 85.25 95 HIS A O 1
ATOM 749 N N . VAL A 1 96 ? 17.741 7.532 0.965 1.00 85.31 96 VAL A N 1
ATOM 750 C CA . VAL A 1 96 ? 18.517 8.768 1.055 1.00 85.31 96 VAL A CA 1
ATOM 751 C C . VAL A 1 96 ? 18.600 9.134 2.526 1.00 85.31 96 VAL A C 1
ATOM 753 O O . VAL A 1 96 ? 17.579 9.387 3.161 1.00 85.31 96 VAL A O 1
ATOM 756 N N . GLU A 1 97 ? 19.813 9.140 3.069 1.00 82.88 97 GLU A N 1
ATOM 757 C CA . GLU A 1 97 ? 20.056 9.656 4.409 1.00 82.88 97 GLU A CA 1
ATOM 758 C C . GLU A 1 97 ? 20.215 11.174 4.329 1.00 82.88 97 GLU A C 1
ATOM 760 O O . GLU A 1 97 ? 21.067 11.682 3.599 1.00 82.88 97 GLU A O 1
ATOM 765 N N . ASN A 1 98 ? 19.377 11.905 5.062 1.00 74.50 98 ASN A N 1
ATOM 766 C CA . ASN A 1 98 ? 19.523 13.349 5.164 1.00 74.50 98 ASN A CA 1
ATOM 767 C C . ASN A 1 98 ? 20.562 13.674 6.248 1.00 74.50 98 ASN A C 1
ATOM 769 O O . ASN A 1 98 ? 20.295 13.484 7.434 1.00 74.50 98 ASN A O 1
ATOM 773 N N . GLN A 1 99 ? 21.741 14.145 5.836 1.00 69.12 99 GLN A N 1
ATOM 774 C CA . GLN A 1 99 ? 22.839 14.515 6.738 1.00 69.12 99 GLN A CA 1
ATOM 775 C C . GLN A 1 99 ? 22.786 15.983 7.196 1.00 69.12 99 GLN A C 1
ATOM 777 O O . GLN A 1 99 ? 23.650 16.422 7.957 1.00 69.12 99 GLN A O 1
ATOM 782 N N . GLU A 1 100 ? 21.783 16.759 6.774 1.00 65.06 100 GLU A N 1
ATOM 783 C CA . GLU A 1 100 ? 21.690 18.165 7.157 1.00 65.06 100 GLU A CA 1
ATOM 784 C C . GLU A 1 100 ? 21.084 18.343 8.554 1.00 65.06 100 GLU A C 1
ATOM 786 O O . GLU A 1 100 ? 20.048 17.772 8.906 1.00 65.06 100 GLU A O 1
ATOM 791 N N . ARG A 1 101 ? 21.729 19.185 9.372 1.00 60.50 101 ARG A N 1
ATOM 792 C CA . ARG A 1 101 ? 21.165 19.687 10.630 1.00 60.50 101 ARG A CA 1
ATOM 793 C C . ARG A 1 101 ? 19.914 20.492 10.286 1.00 60.50 101 ARG A C 1
ATOM 795 O O . ARG A 1 101 ? 20.020 21.645 9.887 1.00 60.50 101 ARG A O 1
ATOM 802 N N . VAL A 1 102 ? 18.749 19.860 10.405 1.00 56.38 102 VAL A N 1
ATOM 803 C CA . VAL A 1 102 ? 17.442 20.440 10.075 1.00 56.38 102 VAL A CA 1
ATOM 804 C C . VAL A 1 102 ? 17.321 21.838 10.683 1.00 56.38 102 VAL A C 1
ATOM 806 O O . VAL A 1 102 ? 17.345 21.992 11.906 1.00 56.38 102 VAL A O 1
ATOM 809 N N . ALA A 1 103 ? 17.158 22.855 9.835 1.00 55.72 103 ALA A N 1
ATOM 810 C CA . ALA A 1 103 ? 16.632 24.135 10.272 1.00 55.72 103 ALA A CA 1
ATOM 811 C C . ALA A 1 103 ? 15.227 23.870 10.820 1.00 55.72 103 ALA A C 1
ATOM 813 O O . ALA A 1 103 ? 14.292 23.577 10.073 1.00 55.72 103 ALA A O 1
ATOM 814 N N . VAL A 1 104 ? 15.087 23.897 12.145 1.00 57.97 104 VAL A N 1
ATOM 815 C CA . VAL A 1 104 ? 13.781 23.841 12.793 1.00 57.97 104 VAL A CA 1
ATOM 816 C C . VAL A 1 104 ? 13.034 25.082 12.328 1.00 57.97 104 VAL A C 1
ATOM 818 O O . VAL A 1 104 ? 13.347 26.192 12.753 1.00 57.97 104 VAL A O 1
ATOM 821 N N . VAL A 1 105 ? 12.065 24.909 11.428 1.00 57.66 105 VAL A N 1
ATOM 822 C CA . VAL A 1 105 ? 11.089 25.957 11.136 1.00 57.66 105 VAL A CA 1
ATOM 823 C C . VAL A 1 105 ? 10.391 26.243 12.460 1.00 57.66 105 VAL A C 1
ATOM 825 O O . VAL A 1 105 ? 9.586 25.439 12.937 1.00 57.66 105 VAL A O 1
ATOM 828 N N . ALA A 1 106 ? 10.768 27.351 13.100 1.00 56.44 106 ALA A N 1
ATOM 829 C CA . ALA A 1 106 ? 10.107 27.824 14.300 1.00 56.44 106 ALA A CA 1
ATOM 830 C C . ALA A 1 106 ? 8.614 27.931 13.982 1.00 56.44 106 ALA A C 1
ATOM 832 O O . ALA A 1 106 ? 8.225 28.538 12.979 1.00 56.44 106 ALA A O 1
ATOM 833 N N . ARG A 1 107 ? 7.770 27.290 14.798 1.00 56.41 107 ARG A N 1
ATOM 834 C CA . ARG A 1 107 ? 6.319 27.420 14.656 1.00 56.41 107 ARG A CA 1
ATOM 835 C C . ARG A 1 107 ? 5.986 28.908 14.668 1.00 56.41 107 ARG A C 1
ATOM 837 O O . ARG A 1 107 ? 6.326 29.601 15.624 1.00 56.41 107 ARG A O 1
ATOM 844 N N . ARG A 1 108 ? 5.322 29.393 13.617 1.00 52.69 108 ARG A N 1
ATOM 845 C CA . ARG A 1 108 ? 4.746 30.739 13.615 1.00 52.69 108 ARG A CA 1
ATOM 846 C C . ARG A 1 108 ? 3.792 30.806 14.820 1.00 52.69 108 ARG A C 1
ATOM 848 O O . ARG A 1 108 ? 2.939 29.919 14.920 1.00 52.69 108 ARG A O 1
ATOM 855 N N . PRO A 1 109 ? 3.946 31.760 15.757 1.00 51.00 109 PRO A N 1
ATOM 856 C CA . PRO A 1 109 ? 2.996 31.888 16.851 1.00 51.00 109 PRO A CA 1
ATOM 857 C C . PRO A 1 109 ? 1.601 32.110 16.266 1.00 51.00 109 PRO A C 1
ATOM 859 O O . PRO A 1 109 ? 1.466 32.707 15.193 1.00 51.00 109 PRO A O 1
ATOM 862 N N . ALA A 1 110 ? 0.577 31.597 16.951 1.00 52.66 110 ALA A N 1
ATOM 863 C CA . ALA A 1 110 ? -0.808 31.829 16.572 1.00 52.66 110 ALA A CA 1
ATOM 864 C C . ALA A 1 110 ? -1.028 33.341 16.432 1.00 52.66 110 ALA A C 1
ATOM 866 O O . ALA A 1 110 ? -0.772 34.103 17.365 1.00 52.66 110 ALA A O 1
ATOM 867 N N . ALA A 1 111 ? -1.445 33.782 15.246 1.00 50.16 111 ALA A N 1
ATOM 868 C CA . ALA A 1 111 ? -1.914 35.142 15.065 1.00 50.16 111 ALA A CA 1
ATOM 869 C C . ALA A 1 111 ? -3.216 35.268 15.863 1.00 50.16 111 ALA A C 1
ATOM 871 O O . ALA A 1 111 ? -4.270 34.825 15.412 1.00 50.16 111 ALA A O 1
ATOM 872 N N . ASN A 1 112 ? -3.131 35.808 17.078 1.00 45.50 112 ASN A N 1
ATOM 873 C CA . ASN A 1 112 ? -4.301 36.144 17.876 1.00 45.50 112 ASN A CA 1
ATOM 874 C C . ASN A 1 112 ? -5.000 37.342 17.223 1.00 45.50 112 ASN A C 1
ATOM 876 O O . ASN A 1 112 ? -4.730 38.493 17.555 1.00 45.50 112 ASN A O 1
ATOM 880 N N . GLY A 1 113 ? -5.886 37.066 16.268 1.00 46.75 113 GLY A N 1
ATOM 881 C CA . GLY A 1 113 ? -6.892 38.015 15.809 1.00 46.75 113 GLY A CA 1
ATOM 882 C C . GLY A 1 113 ? -8.008 38.102 16.843 1.00 46.75 113 GLY A C 1
ATOM 883 O O . GLY A 1 113 ? -9.006 37.398 16.731 1.00 46.75 113 GLY A O 1
ATOM 884 N N . ALA A 1 114 ? -7.829 38.938 17.864 1.00 40.44 114 ALA A N 1
ATOM 885 C CA . ALA A 1 114 ? -8.934 39.399 18.691 1.00 40.44 114 ALA A CA 1
ATOM 886 C C . ALA A 1 114 ? -9.547 40.631 18.015 1.00 40.44 114 ALA A C 1
ATOM 888 O O . ALA A 1 114 ? -9.058 41.746 18.177 1.00 40.44 114 ALA A O 1
ATOM 889 N N . THR A 1 115 ? -10.607 40.427 17.236 1.00 37.97 115 THR A N 1
ATOM 890 C CA . THR A 1 115 ? -11.565 41.495 16.940 1.00 37.97 115 THR A CA 1
ATOM 891 C C . THR A 1 115 ? -12.634 41.415 18.020 1.00 37.97 115 THR A C 1
ATOM 893 O O . THR A 1 115 ? -13.492 40.537 17.984 1.00 37.97 115 THR A O 1
ATOM 896 N N . VAL A 1 116 ? -12.527 42.282 19.025 1.00 38.03 116 VAL A N 1
ATOM 897 C CA . VAL A 1 116 ? -13.649 42.595 19.914 1.00 38.03 116 VAL A CA 1
ATOM 898 C C . VAL A 1 116 ? -14.397 43.758 19.266 1.00 38.03 116 VAL A C 1
ATOM 900 O O . VAL A 1 116 ? -13.758 44.672 18.741 1.00 38.03 116 VAL A O 1
ATOM 903 N N . ALA A 1 117 ? -15.722 43.622 19.228 1.00 38.41 117 ALA A N 1
ATOM 904 C CA . ALA A 1 117 ? -16.683 44.606 18.741 1.00 38.41 117 ALA A CA 1
ATOM 905 C C . ALA A 1 117 ? -16.581 45.959 19.460 1.00 38.41 117 ALA A C 1
ATOM 907 O O . ALA A 1 117 ? -16.159 45.967 20.641 1.00 38.41 117 ALA A O 1
#

Foldseek 3Di:
DPPPPPVVDDQDDLVDFLVVSLVPGDPADQDPDDDADPWDDDPNDTGSYPAEDEAPQCNDPSSQVRVVRVRHPHYYHDDDDPDDDGQDDPNPDDDDDDPDPDPPPPPDPPPPPDDDD

Sequence (117 aa):
MRSDRAIPQAAYRLDRSYVWNYGHAPALPRIRRLPSGPGGRLFGHPLDSPLGISAGPLLNSRWVEGYARLGFDVLTYATVRSVSRPALPLPNIRHVENQERVAVVARRPAANGATVA

Secondary structure (DSSP, 8-state):
-------S--SS-TTS-HHHHHH--------S-PPPP--EEETTEEES-S-EE-STT--SHHHHHHHHTTT-SEE------SS--PPPPSP--------S-----PPPPP-------